Protein AF-A0A8C2WMQ2-F1 (afdb_monomer_lite)

Secondary structure (DSSP, 8-state):
-HHHHHHHHHHTTTSS-HHHHHHHHHHHHHHTHHHHHHHHHHSHHHHHTTHHHHHHHHHHHHTT-GGGG----

Structure (mmCIF, N/CA/C/O backbone):
data_AF-A0A8C2WMQ2-F1
#
_entry.id   AF-A0A8C2WMQ2-F1
#
loop_
_atom_site.group_PDB
_atom_site.id
_atom_site.type_symbol
_atom_site.label_atom_id
_atom_site.label_alt_id
_atom_site.label_comp_id
_atom_site.label_asym_id
_atom_site.label_entity_id
_atom_site.label_seq_id
_atom_site.pdbx_PDB_ins_code
_atom_site.Cartn_x
_atom_site.Cartn_y
_atom_site.Cartn_z
_atom_site.occupancy
_atom_site.B_iso_or_equiv
_atom_site.auth_seq_id
_atom_site.auth_comp_id
_atom_site.auth_asym_id
_atom_site.auth_atom_id
_atom_site.pdbx_PDB_model_num
ATOM 1 N N . MET A 1 1 ? 23.212 -1.032 -11.423 1.00 87.00 1 MET A N 1
ATOM 2 C CA . MET A 1 1 ? 22.212 -1.827 -10.676 1.00 87.00 1 MET A CA 1
ATOM 3 C C . MET A 1 1 ? 20.783 -1.350 -10.938 1.00 87.00 1 MET A C 1
ATOM 5 O O . MET A 1 1 ?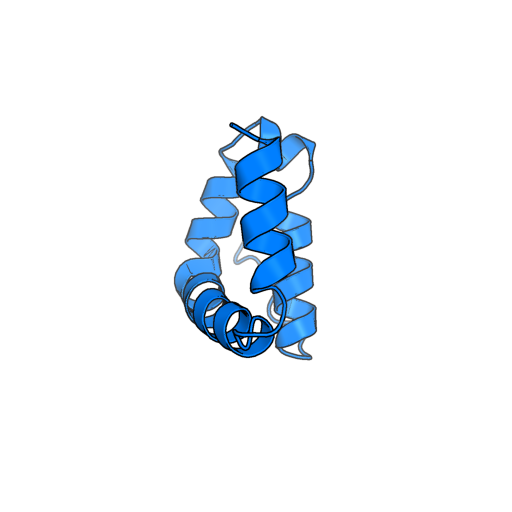 20.039 -2.090 -11.561 1.00 87.00 1 MET A O 1
ATOM 9 N N . ASN A 1 2 ? 20.407 -0.111 -10.589 1.00 95.81 2 ASN A N 1
ATOM 10 C CA . ASN A 1 2 ? 19.023 0.382 -10.763 1.00 95.81 2 ASN A CA 1
ATOM 11 C C . ASN A 1 2 ? 18.497 0.327 -12.210 1.00 95.81 2 ASN A C 1
ATOM 13 O O . ASN A 1 2 ? 17.350 -0.045 -12.421 1.00 95.81 2 ASN A O 1
ATOM 17 N N . ALA A 1 3 ? 19.337 0.636 -13.206 1.00 97.06 3 ALA A N 1
ATOM 18 C CA . ALA A 1 3 ? 18.945 0.556 -14.618 1.00 97.06 3 ALA A CA 1
ATOM 19 C C . ALA A 1 3 ? 18.583 -0.876 -15.052 1.00 97.06 3 ALA A C 1
ATOM 21 O O . ALA A 1 3 ? 17.619 -1.072 -15.782 1.00 97.06 3 ALA A O 1
ATOM 22 N N . HIS A 1 4 ? 19.314 -1.874 -14.549 1.00 96.62 4 HIS A N 1
ATOM 23 C CA . HIS A 1 4 ? 19.028 -3.279 -14.828 1.00 96.62 4 HIS A CA 1
ATOM 24 C C . HIS A 1 4 ? 17.709 -3.722 -14.173 1.00 96.62 4 HIS A C 1
ATOM 26 O O . HIS A 1 4 ? 16.882 -4.339 -14.830 1.00 96.62 4 HIS A O 1
ATOM 32 N N . LEU A 1 5 ? 17.449 -3.316 -12.923 1.00 97.88 5 LEU A N 1
ATOM 33 C CA . LEU A 1 5 ? 16.176 -3.603 -12.243 1.00 97.88 5 LEU A CA 1
ATOM 34 C C . LEU A 1 5 ? 14.969 -2.952 -12.940 1.00 97.88 5 LEU A C 1
ATOM 36 O O . LEU A 1 5 ? 13.897 -3.553 -13.016 1.00 97.88 5 LEU A O 1
ATOM 40 N N . ALA A 1 6 ? 15.137 -1.732 -13.459 1.00 97.88 6 ALA A N 1
ATOM 41 C CA . ALA A 1 6 ? 14.096 -1.043 -14.217 1.00 97.88 6 ALA A CA 1
ATOM 42 C C . ALA A 1 6 ? 13.796 -1.742 -15.553 1.00 97.88 6 ALA A C 1
ATOM 44 O O . ALA A 1 6 ? 12.635 -1.810 -15.958 1.00 97.88 6 ALA A O 1
ATOM 45 N N . GLU A 1 7 ? 14.825 -2.278 -16.217 1.00 97.31 7 GLU A N 1
ATOM 46 C CA . GLU A 1 7 ? 14.677 -3.067 -17.440 1.00 97.31 7 GLU A CA 1
ATOM 47 C C . GLU A 1 7 ? 13.877 -4.347 -17.183 1.00 97.31 7 GLU A C 1
ATOM 49 O O . GLU A 1 7 ? 12.861 -4.563 -17.841 1.00 97.31 7 GLU A O 1
ATOM 54 N N . GLU A 1 8 ? 14.249 -5.131 -16.168 1.00 97.69 8 GLU A N 1
ATOM 55 C CA . GLU A 1 8 ? 13.528 -6.361 -15.816 1.00 97.69 8 GLU A CA 1
ATOM 56 C C . GLU A 1 8 ? 12.075 -6.067 -15.404 1.00 97.69 8 GLU A C 1
ATOM 58 O O . GLU A 1 8 ? 11.145 -6.728 -15.865 1.00 97.69 8 GLU A O 1
ATOM 63 N N . SER A 1 9 ? 11.848 -5.004 -14.622 1.00 97.06 9 SER A N 1
ATOM 64 C CA . SER A 1 9 ? 10.491 -4.573 -14.242 1.00 97.06 9 SER A CA 1
ATOM 65 C C . SER A 1 9 ? 9.647 -4.165 -15.455 1.00 97.06 9 SER A C 1
ATOM 67 O O . SER A 1 9 ? 8.434 -4.374 -15.472 1.00 97.06 9 SER A O 1
ATOM 69 N N . ARG A 1 10 ? 10.263 -3.557 -16.482 1.00 97.19 10 ARG A N 1
ATOM 70 C CA . ARG A 1 10 ? 9.570 -3.200 -17.728 1.00 97.19 10 ARG A CA 1
ATOM 71 C C . ARG A 1 10 ? 9.259 -4.441 -18.552 1.00 97.19 10 ARG A C 1
ATOM 73 O O . ARG A 1 10 ? 8.147 -4.543 -19.065 1.00 97.19 10 ARG A O 1
ATOM 80 N N . LYS A 1 11 ? 10.227 -5.349 -18.669 1.00 98.00 11 LYS A N 1
ATOM 81 C CA . LYS A 1 11 ? 10.134 -6.568 -19.471 1.00 98.00 11 LYS A CA 1
ATOM 82 C C . LYS A 1 11 ? 8.957 -7.445 -19.043 1.00 98.00 11 LYS A C 1
ATOM 84 O O . LYS A 1 11 ? 8.212 -7.898 -19.903 1.00 98.00 11 LYS A O 1
ATOM 89 N N . TYR A 1 12 ? 8.740 -7.594 -17.736 1.00 96.88 12 TYR A N 1
ATOM 90 C CA . TYR A 1 12 ? 7.721 -8.493 -17.179 1.00 96.88 12 TYR A CA 1
ATOM 91 C C . TYR A 1 12 ? 6.491 -7.775 -16.603 1.00 96.88 12 TYR A C 1
ATOM 93 O O . TYR A 1 12 ? 5.716 -8.355 -15.844 1.00 96.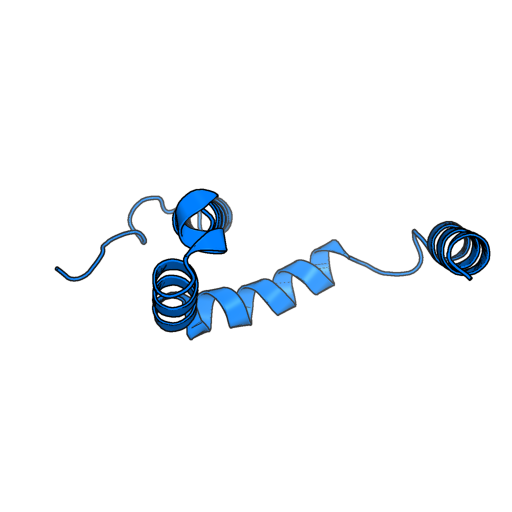88 12 TYR A O 1
ATOM 101 N N . ARG A 1 13 ? 6.282 -6.497 -16.953 1.00 94.81 13 ARG A N 1
ATOM 102 C CA . ARG A 1 13 ? 5.254 -5.633 -16.340 1.00 94.81 13 ARG A CA 1
ATOM 103 C C . ARG A 1 13 ? 3.845 -6.241 -16.320 1.00 94.81 13 ARG A C 1
ATOM 105 O O . ARG A 1 13 ? 3.111 -6.016 -15.365 1.00 94.81 13 ARG A O 1
ATOM 112 N N . ASN A 1 14 ? 3.470 -6.967 -17.371 1.00 95.62 14 ASN A N 1
ATOM 113 C CA . ASN A 1 14 ? 2.111 -7.483 -17.565 1.00 95.62 14 ASN A CA 1
ATOM 114 C C . ASN A 1 14 ? 2.003 -8.999 -17.336 1.00 95.62 14 ASN A C 1
ATOM 116 O O . ASN A 1 14 ? 0.982 -9.589 -17.674 1.00 95.62 14 ASN A O 1
ATOM 120 N N . GLU A 1 15 ? 3.043 -9.641 -16.799 1.00 97.62 15 GLU A N 1
ATOM 121 C CA . GLU A 1 15 ? 3.033 -11.093 -16.575 1.00 97.62 15 GLU A CA 1
ATOM 122 C C . GLU A 1 15 ? 2.232 -11.504 -15.338 1.00 97.62 15 GLU A C 1
ATOM 124 O O . GLU A 1 15 ? 1.790 -12.647 -15.231 1.00 97.62 15 GLU A O 1
ATOM 129 N N . PHE A 1 16 ? 2.013 -10.570 -14.411 1.00 96.75 16 PHE A N 1
ATOM 130 C CA . PHE A 1 16 ? 1.375 -10.848 -13.132 1.00 96.75 16 PHE A CA 1
ATOM 131 C C . PHE A 1 16 ? 0.094 -10.043 -12.963 1.00 96.75 16 PHE A C 1
ATOM 133 O O . PHE A 1 16 ? 0.035 -8.849 -13.262 1.00 96.75 16 PHE A O 1
ATOM 140 N N . ASN A 1 17 ? -0.926 -10.685 -12.396 1.00 95.88 17 ASN A N 1
ATOM 141 C CA . ASN A 1 17 ? -2.122 -9.989 -11.950 1.00 95.88 17 ASN A CA 1
ATOM 142 C C . ASN A 1 17 ? -1.836 -9.273 -10.621 1.00 95.88 17 ASN A C 1
ATOM 144 O O . ASN A 1 17 ? -2.052 -9.811 -9.534 1.00 95.88 17 ASN A O 1
ATOM 148 N N . THR A 1 18 ? -1.326 -8.049 -10.720 1.00 96.56 18 THR A N 1
ATOM 149 C CA . THR A 1 18 ? -0.997 -7.210 -9.562 1.00 96.56 18 THR A CA 1
ATOM 150 C C . THR A 1 18 ? -2.229 -6.831 -8.746 1.00 96.56 18 THR A C 1
ATOM 152 O O . THR A 1 18 ? -2.128 -6.730 -7.527 1.00 96.56 18 THR A O 1
ATOM 155 N N . ASN A 1 19 ? -3.398 -6.698 -9.380 1.00 94.12 19 ASN A N 1
ATOM 156 C CA . ASN A 1 19 ? -4.653 -6.419 -8.680 1.00 94.12 19 ASN A CA 1
ATOM 157 C C . ASN A 1 19 ? -5.030 -7.570 -7.742 1.00 94.12 19 ASN A C 1
ATOM 159 O O . ASN A 1 19 ? -5.306 -7.330 -6.571 1.00 94.12 19 ASN A O 1
ATOM 163 N N . LEU A 1 20 ? -4.962 -8.818 -8.220 1.00 95.00 20 LEU A N 1
ATOM 164 C CA . LEU A 1 20 ? -5.215 -9.992 -7.381 1.00 95.00 20 LEU A CA 1
ATOM 165 C C . LEU A 1 20 ? -4.214 -10.078 -6.221 1.00 95.00 20 LEU A C 1
ATOM 167 O O . LEU A 1 20 ? -4.611 -10.305 -5.081 1.00 95.00 20 LEU A O 1
ATOM 171 N N . ALA A 1 21 ? -2.926 -9.849 -6.494 1.00 97.00 21 ALA A N 1
ATOM 172 C CA . ALA A 1 21 ? -1.901 -9.840 -5.452 1.00 97.00 21 ALA A CA 1
ATOM 173 C C . ALA A 1 21 ? -2.181 -8.773 -4.375 1.00 97.00 21 ALA A C 1
ATOM 175 O O . ALA A 1 21 ? -2.073 -9.057 -3.182 1.00 97.00 21 ALA A O 1
ATOM 176 N N . LEU A 1 22 ? -2.594 -7.565 -4.778 1.00 95.56 22 LEU A N 1
ATOM 177 C CA . LEU A 1 22 ? -2.984 -6.496 -3.855 1.00 95.56 22 LEU A CA 1
ATOM 178 C C . LEU A 1 22 ? -4.217 -6.868 -3.025 1.00 95.56 22 LEU A C 1
ATOM 180 O O . LEU A 1 22 ? -4.229 -6.597 -1.826 1.00 95.56 22 LEU A O 1
ATOM 184 N N . THR A 1 23 ? -5.218 -7.527 -3.615 1.00 93.94 23 THR A N 1
ATOM 185 C CA . THR A 1 23 ? -6.392 -8.019 -2.878 1.00 93.94 23 THR A CA 1
ATOM 186 C C . THR A 1 23 ? -6.002 -9.028 -1.798 1.00 93.94 23 THR A C 1
ATOM 188 O O . THR A 1 23 ? -6.489 -8.935 -0.674 1.00 93.94 23 THR A O 1
ATOM 191 N N . GLU A 1 24 ? -5.099 -9.969 -2.088 1.00 96.12 24 GLU A N 1
ATOM 192 C CA . GLU A 1 24 ? -4.629 -10.927 -1.078 1.00 96.12 24 GLU A CA 1
ATOM 193 C C . GLU A 1 24 ? -3.850 -10.238 0.052 1.00 96.12 24 GLU A C 1
ATOM 195 O O . GLU A 1 24 ? -4.078 -10.534 1.225 1.00 96.12 24 GLU A O 1
ATOM 200 N N . ILE A 1 25 ? -2.991 -9.263 -0.269 1.00 96.88 25 ILE A N 1
ATOM 201 C CA . ILE A 1 25 ? -2.285 -8.453 0.740 1.00 96.88 25 ILE A CA 1
ATOM 202 C C . ILE A 1 25 ? -3.284 -7.675 1.605 1.00 96.88 25 ILE A C 1
ATOM 204 O O . ILE A 1 25 ? -3.149 -7.634 2.832 1.00 96.88 25 ILE A O 1
ATOM 208 N N . TYR A 1 26 ? -4.314 -7.095 0.986 1.00 95.06 26 TYR A N 1
ATOM 209 C CA . TYR A 1 26 ? -5.349 -6.344 1.686 1.00 95.06 26 TYR A CA 1
ATOM 210 C C . TYR A 1 26 ? -6.078 -7.196 2.734 1.00 95.06 26 TYR A C 1
ATOM 212 O O . TYR A 1 26 ? -6.330 -6.706 3.832 1.00 95.06 26 TYR A O 1
ATOM 220 N N . LYS A 1 27 ? -6.335 -8.486 2.475 1.00 94.50 27 LYS A N 1
ATOM 221 C CA . LYS A 1 27 ? -6.958 -9.380 3.473 1.00 94.50 27 LYS A CA 1
ATOM 222 C C . LYS A 1 27 ? -6.172 -9.424 4.785 1.00 94.50 27 LYS A C 1
ATOM 224 O O . LYS A 1 27 ? -6.768 -9.396 5.862 1.00 94.50 27 LYS A O 1
ATOM 229 N N . TYR A 1 28 ? -4.840 -9.462 4.716 1.00 97.12 28 TYR A N 1
ATOM 230 C CA . TYR A 1 28 ? -3.990 -9.399 5.908 1.00 97.12 28 TYR A CA 1
ATOM 231 C C . TYR A 1 28 ? -4.015 -8.014 6.543 1.00 97.12 28 TYR A C 1
ATOM 233 O O . TYR A 1 28 ? -4.144 -7.902 7.760 1.00 97.12 28 TYR A O 1
ATOM 241 N N . ALA A 1 29 ? -3.933 -6.967 5.725 1.00 95.25 29 ALA A N 1
ATOM 242 C CA . ALA A 1 29 ? -3.987 -5.595 6.199 1.00 95.25 29 ALA A CA 1
ATOM 243 C C . ALA A 1 29 ? -5.283 -5.310 6.981 1.00 95.25 29 ALA A C 1
ATOM 245 O O . ALA A 1 29 ? -5.225 -4.761 8.078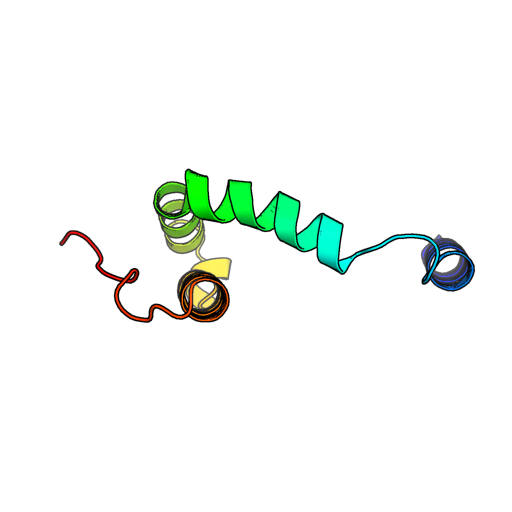 1.00 95.25 29 ALA A O 1
ATOM 246 N N . LYS A 1 30 ? -6.432 -5.780 6.478 1.00 92.88 30 LYS A N 1
ATOM 247 C CA . LYS A 1 30 ? -7.725 -5.721 7.169 1.00 92.88 30 LYS A CA 1
ATOM 248 C C . LYS A 1 30 ? -7.726 -6.558 8.446 1.00 92.88 30 LYS A C 1
ATOM 250 O O . LYS A 1 30 ? -8.108 -6.064 9.503 1.00 92.88 30 LYS A O 1
ATOM 255 N N . ARG A 1 31 ? -7.270 -7.816 8.377 1.00 94.75 31 ARG A N 1
ATOM 256 C CA . ARG A 1 31 ? -7.232 -8.722 9.540 1.00 94.75 31 ARG A CA 1
ATOM 257 C C . ARG A 1 31 ? -6.459 -8.129 10.718 1.00 94.75 31 ARG A C 1
ATOM 259 O O . ARG A 1 31 ? -6.838 -8.364 11.861 1.00 94.75 31 ARG A O 1
ATOM 266 N N . TYR A 1 32 ? -5.393 -7.384 10.434 1.00 97.12 32 TYR A N 1
ATOM 267 C CA . TYR A 1 32 ? -4.535 -6.766 11.444 1.00 97.12 32 TYR A CA 1
ATOM 268 C C . TYR A 1 32 ? -4.703 -5.246 11.546 1.00 97.12 32 TYR A C 1
ATOM 270 O O . TYR A 1 32 ? -3.803 -4.550 12.015 1.00 97.12 32 TYR A O 1
ATOM 278 N N . ARG A 1 33 ? -5.844 -4.712 11.101 1.00 94.25 33 ARG A N 1
ATOM 279 C CA . ARG A 1 33 ? -6.083 -3.270 10.973 1.00 94.25 33 ARG A CA 1
ATOM 280 C C . ARG A 1 33 ? -5.691 -2.477 12.216 1.00 94.25 33 ARG A C 1
ATOM 282 O O . ARG A 1 33 ? -4.888 -1.557 12.109 1.00 94.25 33 ARG A O 1
ATOM 289 N N . SER A 1 34 ? -6.198 -2.865 13.388 1.00 95.25 34 SER A N 1
ATOM 290 C CA . SER A 1 34 ? -5.896 -2.179 14.652 1.00 95.25 34 SER A CA 1
ATOM 291 C C . SER A 1 34 ? -4.391 -2.171 14.950 1.00 95.25 34 SER A C 1
ATOM 293 O O . SER A 1 34 ? -3.830 -1.116 15.241 1.00 95.25 34 SER A O 1
ATOM 295 N N . GLN A 1 35 ? -3.697 -3.307 14.787 1.00 97.69 35 GLN A N 1
ATOM 296 C CA . GLN A 1 35 ? -2.248 -3.351 15.014 1.00 97.69 35 GLN A CA 1
ATOM 297 C C . GLN A 1 35 ? -1.479 -2.491 14.001 1.00 97.69 35 GLN A C 1
ATOM 299 O O . GLN A 1 35 ? -0.492 -1.854 14.367 1.00 97.69 35 GLN A O 1
ATOM 304 N N . VAL A 1 36 ? -1.926 -2.449 12.741 1.00 97.25 36 VAL A N 1
ATOM 305 C CA . VAL A 1 36 ? -1.316 -1.617 11.695 1.00 97.25 36 VAL A CA 1
ATOM 306 C C . VAL A 1 36 ? -1.500 -0.132 12.007 1.00 97.25 36 VAL A C 1
ATOM 308 O O . VAL A 1 36 ? -0.524 0.613 11.937 1.00 97.25 36 V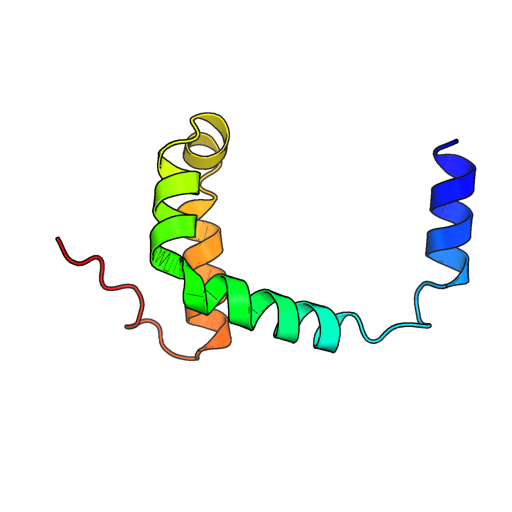AL A O 1
ATOM 311 N N . VAL A 1 37 ? -2.697 0.304 12.410 1.00 96.62 37 VAL A N 1
ATOM 312 C CA . VAL A 1 37 ? -2.953 1.699 12.814 1.00 96.62 37 VAL A CA 1
ATOM 313 C C . VAL A 1 37 ? -2.068 2.096 13.990 1.00 96.62 37 VAL A C 1
ATOM 315 O O . VAL A 1 37 ? -1.345 3.084 13.886 1.00 96.62 37 VAL A O 1
ATOM 318 N N . ILE A 1 38 ? -2.028 1.284 15.050 1.00 97.44 38 ILE A N 1
ATOM 319 C CA . ILE A 1 38 ? -1.184 1.541 16.228 1.00 97.44 38 ILE A CA 1
ATOM 320 C C . ILE A 1 38 ? 0.292 1.666 15.824 1.00 97.44 38 ILE A C 1
ATOM 322 O O . ILE A 1 38 ? 0.991 2.580 16.265 1.00 97.44 38 ILE A O 1
ATOM 326 N N . ALA A 1 39 ? 0.782 0.788 14.944 1.00 98.00 39 ALA A N 1
ATOM 327 C CA . ALA A 1 39 ? 2.157 0.855 14.452 1.00 98.00 39 ALA A CA 1
ATOM 328 C C . ALA A 1 39 ? 2.432 2.131 13.630 1.00 98.00 39 ALA A C 1
ATOM 330 O O . ALA A 1 39 ? 3.507 2.728 13.749 1.00 98.00 39 ALA A O 1
ATOM 331 N N . LEU A 1 40 ? 1.467 2.573 12.816 1.00 97.75 40 LEU A N 1
ATOM 332 C CA . LEU A 1 40 ? 1.559 3.809 12.034 1.00 97.75 40 LEU A CA 1
ATOM 333 C C . LEU A 1 40 ? 1.502 5.065 12.917 1.00 97.75 40 LEU A C 1
ATOM 335 O O . LEU A 1 40 ? 2.180 6.046 12.615 1.00 97.75 40 LEU A O 1
ATOM 339 N N . GLU A 1 41 ? 0.746 5.043 14.012 1.00 96.56 41 GLU A N 1
ATOM 340 C CA . GLU A 1 41 ? 0.676 6.142 14.982 1.00 96.56 41 GLU A CA 1
ATOM 341 C C . GLU A 1 41 ? 1.924 6.230 15.867 1.00 96.56 41 GLU A C 1
ATOM 343 O O . GLU A 1 41 ? 2.397 7.335 16.167 1.00 96.56 41 GLU A O 1
ATOM 348 N N . ALA A 1 42 ? 2.495 5.082 16.247 1.00 97.69 42 ALA A N 1
ATOM 349 C CA . ALA A 1 42 ? 3.724 4.999 17.030 1.00 97.69 42 ALA A CA 1
ATOM 350 C C . ALA A 1 42 ? 4.954 5.500 16.252 1.00 97.69 42 ALA A C 1
ATOM 352 O O . ALA A 1 42 ? 5.910 5.996 16.851 1.00 97.69 42 ALA A O 1
ATOM 353 N N . ASN A 1 43 ? 4.941 5.414 14.917 1.00 97.69 43 ASN A N 1
ATOM 354 C CA . ASN A 1 43 ? 6.040 5.875 14.072 1.00 97.69 43 ASN A CA 1
ATOM 355 C C . ASN A 1 43 ? 5.949 7.396 13.784 1.00 97.69 43 ASN A C 1
ATOM 357 O O . ASN A 1 43 ? 5.019 7.838 13.103 1.00 97.69 43 ASN A O 1
ATOM 361 N N . PRO A 1 44 ? 6.934 8.224 14.201 1.00 97.31 44 PRO A N 1
ATOM 362 C CA . PRO A 1 44 ? 6.861 9.681 14.032 1.00 97.31 44 PRO A CA 1
ATOM 363 C C . PRO A 1 44 ? 6.772 10.141 12.572 1.00 97.31 44 PRO A C 1
ATOM 365 O O . PRO A 1 44 ? 6.065 11.101 12.260 1.00 97.31 44 PRO A O 1
ATOM 368 N N . THR A 1 45 ? 7.472 9.458 11.664 1.00 98.19 45 THR A N 1
ATOM 369 C CA . THR A 1 45 ? 7.474 9.795 10.236 1.00 98.19 45 THR A CA 1
ATOM 370 C C . THR A 1 45 ? 6.132 9.464 9.594 1.00 98.19 45 THR A C 1
ATOM 372 O O . THR A 1 45 ? 5.600 10.299 8.864 1.00 98.19 45 THR A O 1
ATOM 375 N N . ALA A 1 46 ? 5.572 8.289 9.893 1.00 97.50 46 ALA A N 1
ATOM 376 C CA . ALA A 1 46 ? 4.280 7.837 9.384 1.00 97.50 46 ALA A CA 1
ATOM 377 C C . ALA A 1 46 ? 3.125 8.695 9.910 1.00 97.50 46 ALA A C 1
ATOM 379 O O . ALA A 1 46 ? 2.225 9.055 9.149 1.00 97.50 46 ALA A O 1
ATOM 380 N N . ARG A 1 47 ? 3.182 9.093 11.187 1.00 97.25 47 ARG A N 1
ATOM 381 C CA . ARG A 1 47 ? 2.230 10.040 11.772 1.00 97.25 47 ARG A CA 1
ATOM 382 C C . ARG A 1 47 ? 2.313 11.407 11.096 1.00 97.25 47 ARG A C 1
ATOM 384 O O . ARG A 1 47 ? 1.290 11.948 10.695 1.00 97.25 47 ARG A O 1
ATOM 391 N N . ARG A 1 48 ? 3.525 11.938 10.880 1.00 97.69 48 ARG A N 1
ATOM 392 C CA . ARG A 1 48 ? 3.731 13.224 10.187 1.00 97.69 48 ARG A CA 1
ATOM 393 C C . ARG A 1 48 ? 3.158 13.225 8.766 1.00 97.69 48 ARG A C 1
ATOM 395 O O . ARG A 1 48 ? 2.651 14.249 8.324 1.00 97.69 48 ARG A O 1
ATOM 402 N N . THR A 1 49 ? 3.240 12.104 8.052 1.00 97.56 49 THR A N 1
ATOM 403 C CA . THR A 1 49 ? 2.692 11.961 6.691 1.00 97.56 49 THR A CA 1
ATOM 404 C C . THR A 1 49 ? 1.264 11.407 6.653 1.00 97.56 49 THR A C 1
ATOM 406 O O . THR A 1 49 ? 0.755 11.128 5.563 1.00 97.56 49 THR A O 1
ATOM 409 N N . GLN A 1 50 ? 0.607 11.296 7.816 1.00 96.19 50 GLN A N 1
ATOM 410 C CA . GLN A 1 50 ? -0.788 10.876 7.975 1.00 96.19 50 GLN A CA 1
ATOM 411 C C . GLN A 1 50 ? -1.083 9.505 7.340 1.00 96.19 50 GLN A C 1
ATOM 413 O O . GLN A 1 50 ? -2.123 9.299 6.714 1.00 96.19 50 GLN A O 1
ATOM 418 N N . LEU A 1 51 ? -0.147 8.552 7.461 1.00 97.94 51 LEU A N 1
ATOM 419 C CA . LEU A 1 51 ? -0.299 7.230 6.839 1.00 97.94 51 LEU A CA 1
ATOM 420 C C . LEU A 1 51 ? -1.429 6.401 7.455 1.00 97.94 51 LEU A C 1
ATOM 422 O O . LEU A 1 51 ? -2.071 5.663 6.719 1.00 97.94 51 LEU A O 1
ATOM 426 N N . HIS A 1 52 ? -1.702 6.544 8.754 1.00 95.75 52 HIS A N 1
ATOM 427 C CA . HIS A 1 52 ? -2.835 5.877 9.405 1.00 95.75 52 HIS A CA 1
ATOM 428 C C . HIS A 1 52 ? -4.169 6.323 8.784 1.00 95.75 52 HIS A C 1
ATOM 430 O O . HIS A 1 52 ? -4.973 5.483 8.402 1.00 95.75 52 HIS A O 1
ATOM 436 N N . HIS A 1 53 ? -4.365 7.625 8.545 1.00 95.06 53 HIS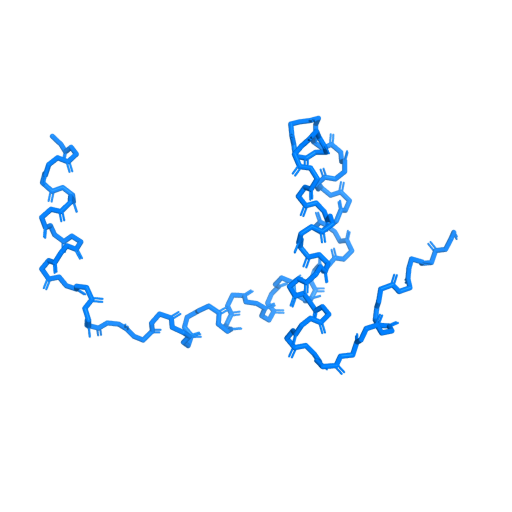 A N 1
ATOM 437 C CA . HIS A 1 53 ? -5.562 8.117 7.857 1.00 95.06 53 HIS A CA 1
ATOM 438 C C . HIS A 1 53 ? -5.685 7.595 6.423 1.00 95.06 53 HIS A C 1
ATOM 440 O O . HIS A 1 53 ? -6.770 7.202 6.009 1.00 95.06 53 HIS A O 1
ATOM 446 N N . LYS A 1 54 ? -4.589 7.560 5.654 1.00 96.44 54 LYS A N 1
ATOM 447 C CA . LYS A 1 54 ? -4.613 7.012 4.285 1.00 96.44 54 LYS A CA 1
ATOM 448 C C . LYS A 1 54 ? -4.920 5.518 4.271 1.00 96.44 54 LYS A C 1
ATOM 450 O O . LYS A 1 54 ? -5.616 5.047 3.381 1.00 96.44 54 LYS A O 1
ATOM 455 N N . PHE A 1 55 ? -4.398 4.782 5.247 1.00 96.00 55 PHE A N 1
ATOM 456 C CA . PHE A 1 55 ? -4.691 3.366 5.422 1.00 96.00 55 PHE A CA 1
ATOM 457 C C . PHE A 1 55 ? -6.183 3.139 5.682 1.00 96.00 55 PHE A C 1
ATOM 459 O O . PHE A 1 55 ? -6.816 2.344 4.994 1.00 96.00 55 PHE A O 1
ATOM 466 N N . GLU A 1 56 ? -6.759 3.919 6.592 1.00 93.94 56 GLU A N 1
ATOM 467 C CA . GLU A 1 56 ? -8.187 3.874 6.903 1.00 93.94 56 GLU A CA 1
ATOM 468 C C . GLU A 1 56 ? -9.076 4.263 5.712 1.00 93.94 56 GLU A C 1
ATOM 470 O O . GLU A 1 56 ? -10.095 3.625 5.459 1.00 93.94 56 GLU A O 1
ATOM 475 N N . GLN A 1 57 ? -8.657 5.240 4.901 1.00 93.31 57 GLN A N 1
ATOM 476 C CA . GLN A 1 57 ? -9.342 5.582 3.648 1.00 93.31 57 GLN A CA 1
ATOM 477 C C . GLN A 1 57 ? -9.376 4.416 2.653 1.00 93.31 57 GLN A C 1
ATOM 479 O O . GLN A 1 57 ? -10.392 4.216 1.992 1.00 93.31 57 GLN A O 1
ATOM 484 N N . VAL A 1 58 ? -8.285 3.649 2.538 1.00 93.62 58 VAL A N 1
ATOM 485 C CA . VAL A 1 58 ? -8.250 2.464 1.667 1.00 93.62 58 VAL A CA 1
ATOM 486 C C . VAL A 1 58 ? -9.238 1.411 2.161 1.00 93.62 58 VAL A C 1
ATOM 488 O O . VAL A 1 58 ? -9.968 0.858 1.349 1.00 93.62 58 VAL A O 1
ATOM 491 N N . ILE A 1 59 ? -9.305 1.163 3.470 1.00 91.56 59 ILE A N 1
ATOM 492 C CA . ILE A 1 59 ? -10.258 0.202 4.046 1.00 91.56 59 ILE A CA 1
ATOM 493 C C . ILE A 1 59 ? -11.697 0.647 3.783 1.00 91.56 59 ILE A C 1
ATOM 495 O O . ILE A 1 59 ? -12.480 -0.116 3.226 1.00 91.56 59 ILE A O 1
ATOM 499 N N . ALA A 1 60 ? -12.028 1.901 4.093 1.00 89.56 60 ALA A N 1
ATOM 500 C CA . ALA A 1 60 ? -13.368 2.437 3.867 1.00 89.56 60 ALA A CA 1
ATOM 501 C C . ALA A 1 60 ? -13.801 2.351 2.392 1.00 89.56 60 ALA A C 1
ATOM 503 O O . ALA A 1 60 ? -14.960 2.055 2.111 1.00 89.56 60 ALA A O 1
ATOM 504 N N . LEU A 1 61 ? -12.870 2.593 1.459 1.00 89.62 61 LEU A N 1
ATOM 505 C CA . LEU A 1 61 ? -13.124 2.508 0.021 1.00 89.62 61 LEU A CA 1
ATOM 506 C C . LEU A 1 61 ? -13.316 1.063 -0.458 1.00 89.62 61 LEU A C 1
ATOM 508 O O . LEU A 1 61 ? -14.160 0.819 -1.309 1.00 89.62 61 LEU A O 1
ATOM 512 N N . VAL A 1 62 ? -12.519 0.116 0.041 1.00 88.06 62 VAL A N 1
ATOM 513 C CA . VAL A 1 62 ? -12.569 -1.283 -0.416 1.00 88.06 62 VAL A CA 1
ATOM 514 C C . VAL A 1 62 ? -13.790 -2.021 0.140 1.00 88.06 62 VAL A C 1
ATOM 516 O O . VAL A 1 62 ? -14.301 -2.924 -0.516 1.00 88.06 62 VAL A O 1
ATOM 519 N N . GLU A 1 63 ? -14.273 -1.642 1.322 1.00 85.19 63 GLU A N 1
ATOM 520 C CA . GLU A 1 63 ? -15.433 -2.275 1.964 1.00 85.19 63 GLU A CA 1
ATOM 521 C C . GLU A 1 63 ? -16.781 -1.638 1.593 1.00 85.19 63 GLU A C 1
ATOM 523 O O . GLU A 1 63 ? -17.809 -2.087 2.098 1.00 85.19 63 GLU A O 1
ATOM 528 N N . ASP A 1 64 ? -16.797 -0.576 0.772 1.00 73.50 64 ASP A N 1
ATOM 529 C CA . ASP A 1 64 ? -17.987 0.255 0.498 1.00 73.50 64 ASP A CA 1
ATOM 530 C C . ASP A 1 64 ? -18.726 0.696 1.785 1.00 73.50 64 ASP A C 1
ATOM 532 O O . ASP A 1 64 ? -19.931 0.958 1.795 1.00 73.50 64 ASP A O 1
ATOM 536 N N . ASN A 1 65 ? -18.002 0.779 2.907 1.00 60.94 65 ASN A N 1
ATOM 537 C CA . ASN A 1 65 ? -18.581 0.987 4.227 1.00 60.94 65 ASN A CA 1
ATOM 538 C C . ASN A 1 65 ? -17.735 1.954 5.065 1.00 60.94 65 ASN A C 1
ATOM 540 O O . ASN A 1 65 ? -16.862 1.572 5.844 1.00 60.94 65 ASN A O 1
ATOM 544 N N . ILE A 1 66 ? -18.057 3.243 4.941 1.00 56.75 66 ILE A N 1
ATOM 545 C CA . ILE A 1 66 ? -17.464 4.356 5.706 1.00 56.75 66 ILE A CA 1
ATOM 546 C C . ILE A 1 66 ? -17.646 4.246 7.234 1.00 56.75 66 ILE A C 1
ATOM 548 O O . ILE A 1 66 ? -17.023 5.007 7.973 1.00 56.75 66 ILE A O 1
ATOM 552 N N . TYR A 1 67 ? -18.468 3.310 7.720 1.00 56.12 67 TYR A N 1
ATOM 553 C CA . TYR A 1 67 ? -18.748 3.117 9.146 1.00 56.12 67 TYR A CA 1
ATOM 554 C C . TYR A 1 67 ? -17.802 2.142 9.853 1.00 56.12 67 TYR A C 1
ATOM 556 O O . TYR A 1 67 ? -17.836 2.055 11.078 1.00 56.12 67 TYR A O 1
ATOM 564 N N . GLU A 1 68 ? -16.924 1.433 9.136 1.00 53.34 68 GLU A N 1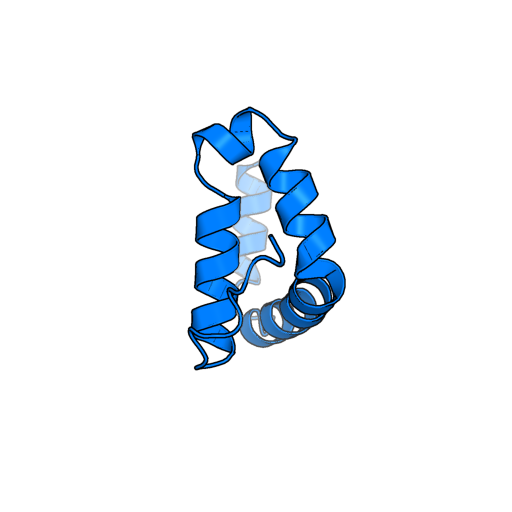
ATOM 565 C CA . GLU A 1 68 ? -15.955 0.549 9.794 1.00 53.34 68 GLU A CA 1
ATOM 566 C C . GLU A 1 68 ? -14.850 1.341 10.527 1.00 53.34 68 GLU A C 1
ATOM 568 O O . GLU A 1 68 ? -14.110 0.754 11.304 1.00 53.34 68 GLU A O 1
ATOM 573 N N . CYS A 1 69 ? -14.730 2.664 10.337 1.00 49.88 69 CYS A N 1
ATOM 574 C CA . CYS A 1 69 ? -13.762 3.575 10.987 1.00 49.88 69 CYS A CA 1
ATOM 575 C C . CYS A 1 69 ? -14.024 3.899 12.467 1.00 49.88 69 CYS A C 1
ATOM 577 O O . CYS A 1 69 ? -13.408 4.824 12.995 1.00 49.88 69 CYS A O 1
ATOM 579 N N . CYS A 1 70 ? -14.911 3.173 13.147 1.00 47.97 70 CYS A N 1
ATOM 580 C CA . CYS A 1 70 ? -15.148 3.382 14.571 1.00 47.97 70 CYS A CA 1
ATOM 581 C C . CYS A 1 70 ? -13.910 2.977 15.383 1.00 47.97 70 CYS A C 1
ATOM 583 O O . CYS A 1 70 ? -13.709 1.806 15.697 1.00 47.97 70 CYS A O 1
ATOM 585 N N . SER A 1 71 ? -13.085 3.965 15.730 1.00 51.22 71 SER A N 1
ATOM 586 C CA . SER A 1 71 ? -12.182 3.884 16.872 1.00 51.22 71 SER A CA 1
ATOM 587 C C . SER A 1 71 ? -13.016 3.534 18.107 1.00 51.22 71 SER A C 1
ATOM 589 O O . SER A 1 71 ? -13.903 4.301 18.486 1.00 51.22 71 SER A O 1
ATOM 591 N N . GLU A 1 72 ? -12.760 2.381 18.724 1.00 49.25 72 GLU A N 1
ATOM 592 C CA . GLU A 1 72 ? -13.159 2.174 20.116 1.00 49.25 72 GLU A CA 1
ATOM 593 C C . GLU A 1 72 ? -12.346 3.176 20.947 1.00 49.25 72 GLU A C 1
ATOM 595 O O . GLU A 1 72 ? -11.114 3.160 20.909 1.00 49.25 72 GLU A O 1
ATOM 600 N N . ALA A 1 73 ? -13.060 4.132 21.547 1.00 39.97 73 ALA A N 1
ATOM 601 C CA . ALA A 1 73 ? -12.510 5.235 22.331 1.00 39.97 73 ALA A CA 1
ATOM 602 C C . ALA A 1 73 ? -11.780 4.757 23.593 1.00 39.97 73 ALA A C 1
ATOM 604 O O . ALA A 1 73 ? -12.247 3.769 24.206 1.00 39.97 73 ALA A O 1
#

Foldseek 3Di:
DVVVVVVVCVVCVPVDPVVVVVVVVVVVCVVCVVVVLVVLCVDPVSVVVVVNVVSLVVVCVVVVHNPVPDDPD

Organism: Cyclopterus lumpus (NCBI:txid8103)

Sequence (73 aa):
MNAHLAEESRKYRNEFNTNLALTEIYKYAKRYRSQVVIALEANPTARRTQLHHKFEQVIALVEDNIYECCSEA

pLDDT: mean 89.89, std 14.9, range [39.97, 98.19]

Radius of gyration: 16.2 Å; chains: 1; bounding box: 41×24×42 Å

InterPro domains:
  IPR008936 Rho GTPase activation protein [G3DSA:1.10.506.10] (1-73)
  IPR013548 Plexin, cytoplasmic RasGAP domain [PF08337] (1-36)
  IPR031148 Plexin family [PTHR22625] (1-66)